Protein AF-A0A7Y5S6V6-F1 (afdb_monomer_lite)

pLDDT: mean 81.25, std 16.9, range [46.66, 97.5]

Structure (mmCIF, N/CA/C/O backbone):
data_AF-A0A7Y5S6V6-F1
#
_entry.id   AF-A0A7Y5S6V6-F1
#
loop_
_atom_site.group_PDB
_atom_site.id
_atom_site.type_symbol
_atom_site.label_atom_id
_atom_site.label_alt_id
_atom_site.label_comp_id
_atom_site.label_asym_id
_atom_site.label_entity_id
_atom_site.label_seq_id
_atom_site.pdbx_PDB_ins_code
_atom_site.Cartn_x
_atom_site.Cartn_y
_atom_site.Cartn_z
_atom_site.occupancy
_atom_site.B_iso_or_equiv
_atom_site.auth_seq_id
_atom_site.auth_comp_id
_atom_site.auth_asym_id
_atom_site.auth_atom_id
_atom_site.pdbx_PDB_model_num
ATOM 1 N N . MET A 1 1 ? -3.587 6.392 -10.531 1.00 51.75 1 MET A N 1
ATOM 2 C CA . MET A 1 1 ? -2.583 5.329 -10.772 1.00 51.75 1 MET A CA 1
ATOM 3 C C . MET A 1 1 ? -3.220 4.117 -11.447 1.00 51.75 1 MET A C 1
ATOM 5 O O . MET A 1 1 ? -2.972 3.974 -12.632 1.00 51.75 1 MET A O 1
ATOM 9 N N . GLY A 1 2 ? -4.122 3.364 -10.800 1.00 49.75 2 GLY A N 1
ATOM 10 C CA . GLY A 1 2 ? -4.733 2.141 -11.363 1.00 49.75 2 GLY A CA 1
ATOM 11 C C . GLY A 1 2 ? -5.274 2.248 -12.797 1.00 49.75 2 GLY A C 1
ATOM 12 O O . GLY A 1 2 ? -4.829 1.513 -13.661 1.00 49.75 2 GLY A O 1
ATOM 13 N N . LYS A 1 3 ? -6.140 3.221 -13.116 1.00 49.38 3 LYS A N 1
ATOM 14 C CA . LYS A 1 3 ? -6.669 3.368 -14.492 1.00 49.38 3 LYS A CA 1
ATOM 15 C C . LYS A 1 3 ? -5.659 3.919 -15.515 1.00 49.38 3 LYS A C 1
ATOM 17 O O . LYS A 1 3 ? -5.781 3.616 -16.693 1.00 49.38 3 LYS A O 1
ATOM 22 N N . ARG A 1 4 ? -4.654 4.698 -15.087 1.00 46.66 4 ARG A N 1
ATOM 23 C CA . ARG A 1 4 ? -3.658 5.318 -15.990 1.00 46.66 4 ARG A CA 1
ATOM 24 C C . ARG A 1 4 ? -2.521 4.352 -16.343 1.00 46.66 4 ARG A C 1
ATOM 26 O O . ARG A 1 4 ? -2.147 4.264 -17.503 1.00 46.66 4 ARG A O 1
ATOM 33 N N . LEU A 1 5 ? -2.040 3.565 -15.374 1.00 51.88 5 LEU A N 1
ATOM 34 C CA . LEU A 1 5 ? -1.153 2.421 -15.630 1.00 51.88 5 LEU A CA 1
ATOM 35 C C . LEU A 1 5 ? -1.864 1.359 -16.470 1.00 51.88 5 LEU A C 1
ATOM 37 O O . LEU A 1 5 ? -1.285 0.843 -17.414 1.00 51.88 5 LEU A O 1
ATOM 41 N N . HIS A 1 6 ? -3.141 1.095 -16.194 1.00 50.06 6 HIS A N 1
ATOM 42 C CA . HIS A 1 6 ? -3.876 0.091 -16.952 1.00 50.06 6 HIS A CA 1
ATOM 43 C C . HIS A 1 6 ? -4.156 0.517 -18.410 1.00 50.06 6 HIS A C 1
ATOM 45 O O . HIS A 1 6 ? -4.134 -0.333 -19.294 1.00 50.06 6 HIS A O 1
ATOM 51 N N . ALA A 1 7 ? -4.390 1.810 -18.677 1.00 49.34 7 ALA A N 1
ATOM 52 C CA . ALA A 1 7 ? -4.697 2.315 -20.021 1.00 49.34 7 ALA A CA 1
ATOM 53 C C . ALA A 1 7 ? -3.455 2.729 -20.838 1.00 49.34 7 ALA A C 1
ATOM 55 O O . ALA A 1 7 ? -3.324 2.335 -21.991 1.00 49.34 7 ALA A O 1
ATOM 56 N N . GLU A 1 8 ? -2.527 3.501 -20.263 1.00 50.44 8 GLU A N 1
ATOM 57 C CA . GLU A 1 8 ? -1.318 3.979 -20.961 1.00 50.44 8 GLU A CA 1
ATOM 58 C C . GLU A 1 8 ? -0.090 3.114 -20.644 1.00 50.44 8 GLU A C 1
AT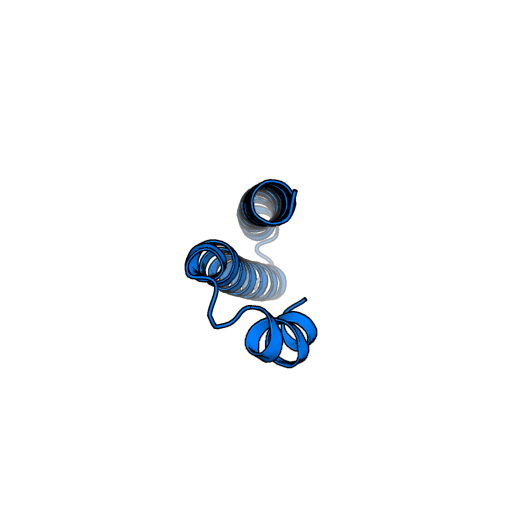OM 60 O O . GLU A 1 8 ? 0.775 2.911 -21.497 1.00 50.44 8 GLU A O 1
ATOM 65 N N . GLY A 1 9 ? -0.018 2.590 -19.416 1.00 53.12 9 GLY A N 1
ATOM 66 C CA . GLY A 1 9 ? 1.113 1.809 -18.916 1.00 53.12 9 GLY A CA 1
ATOM 67 C C . GLY A 1 9 ? 1.176 0.380 -19.457 1.00 53.12 9 GLY A C 1
ATOM 68 O O . GLY A 1 9 ? 2.261 -0.061 -19.800 1.00 53.12 9 GLY A O 1
ATOM 69 N N . LEU A 1 10 ? 0.056 -0.325 -19.643 1.00 48.72 10 LEU A N 1
ATOM 70 C CA . LEU A 1 10 ? 0.063 -1.624 -20.334 1.00 48.72 10 LEU A CA 1
ATOM 71 C C . LEU A 1 10 ? 0.443 -1.458 -21.810 1.00 48.72 10 LEU A C 1
ATOM 73 O O . LEU A 1 10 ? 1.257 -2.209 -22.321 1.00 48.72 10 LEU A O 1
ATOM 77 N N . ILE A 1 11 ? -0.048 -0.439 -22.514 1.00 53.25 11 ILE A N 1
ATOM 78 C CA . ILE A 1 11 ? 0.280 -0.304 -23.943 1.00 53.25 11 ILE A CA 1
ATOM 79 C C . ILE A 1 11 ? 1.767 0.044 -24.152 1.00 53.25 11 ILE A C 1
ATOM 81 O O . ILE A 1 11 ? 2.388 -0.479 -25.074 1.00 53.25 11 ILE A O 1
ATOM 85 N N . LYS A 1 12 ? 2.367 0.879 -23.289 1.00 54.94 12 LYS A N 1
ATOM 86 C CA . LYS A 1 12 ? 3.788 1.273 -23.403 1.00 54.94 12 LYS A CA 1
ATOM 87 C C . LYS A 1 12 ? 4.771 0.389 -22.633 1.00 54.94 12 LYS A C 1
ATOM 89 O O . LYS A 1 12 ? 5.947 0.359 -22.988 1.00 54.94 12 LYS A O 1
ATOM 94 N N . HIS A 1 13 ? 4.323 -0.295 -21.585 1.00 57.31 13 HIS A N 1
ATOM 95 C CA . HIS A 1 13 ? 5.192 -0.995 -20.638 1.00 57.31 13 HIS A CA 1
ATOM 96 C C . HIS A 1 13 ? 4.747 -2.431 -20.306 1.00 57.31 13 HIS A C 1
ATOM 98 O O . HIS A 1 13 ? 5.446 -3.083 -19.534 1.00 57.31 13 HIS A O 1
ATOM 104 N N . ALA A 1 14 ? 3.674 -2.983 -20.906 1.00 56.22 14 ALA A N 1
ATOM 105 C CA . ALA A 1 14 ? 3.298 -4.401 -20.715 1.00 56.22 14 ALA A CA 1
ATOM 106 C C . ALA A 1 14 ? 4.425 -5.373 -21.078 1.00 56.22 14 ALA A C 1
ATOM 108 O O . ALA A 1 14 ? 4.487 -6.488 -20.564 1.00 56.22 14 ALA A O 1
ATOM 109 N N . THR A 1 15 ? 5.303 -4.964 -21.991 1.00 63.72 15 THR A N 1
ATOM 110 C CA . THR A 1 15 ? 6.441 -5.759 -22.448 1.00 63.72 15 THR A CA 1
ATOM 111 C C . THR A 1 15 ? 7.666 -5.631 -21.548 1.00 63.72 15 THR A C 1
ATOM 113 O O . THR A 1 15 ? 8.624 -6.358 -21.785 1.00 63.72 15 THR A O 1
ATOM 116 N N . ILE A 1 16 ? 7.655 -4.757 -20.531 1.00 70.25 16 ILE A N 1
ATOM 117 C CA . ILE A 1 16 ? 8.757 -4.558 -19.579 1.00 70.25 16 ILE A CA 1
ATOM 118 C C . ILE A 1 16 ? 8.556 -5.527 -18.404 1.00 70.25 16 ILE A C 1
ATOM 120 O O . ILE A 1 16 ? 7.695 -5.281 -17.553 1.00 70.25 16 ILE A O 1
ATOM 124 N N . PRO A 1 17 ? 9.322 -6.633 -18.314 1.00 75.25 17 PRO A N 1
ATOM 125 C CA . PRO A 1 17 ? 9.135 -7.630 -17.259 1.00 75.25 17 PRO A CA 1
ATOM 126 C C . PRO A 1 17 ? 9.258 -7.048 -15.845 1.00 75.25 17 PRO A C 1
ATOM 128 O O . PRO A 1 17 ? 8.638 -7.555 -14.908 1.00 75.25 17 PRO A O 1
ATOM 131 N N . GLU A 1 18 ? 10.030 -5.972 -15.690 1.00 78.12 18 GLU A N 1
ATOM 132 C CA . GLU A 1 18 ? 10.260 -5.271 -14.433 1.00 78.12 18 GLU A CA 1
ATOM 133 C C . GLU A 1 18 ? 8.991 -4.597 -13.875 1.00 78.12 18 GLU A C 1
ATOM 135 O O . GLU A 1 18 ? 8.893 -4.444 -12.657 1.00 78.12 18 GLU A O 1
ATOM 140 N N . MET A 1 19 ? 7.985 -4.288 -14.708 1.00 80.94 19 MET A N 1
ATOM 141 C CA . MET A 1 19 ? 6.720 -3.659 -14.280 1.00 80.94 19 MET A CA 1
ATOM 142 C C . MET A 1 19 ? 5.811 -4.573 -13.449 1.00 80.94 19 MET A C 1
ATOM 144 O O . MET A 1 19 ? 5.004 -4.081 -12.659 1.00 80.94 19 MET A O 1
ATOM 148 N N . LYS A 1 20 ? 5.993 -5.899 -13.532 1.00 82.75 20 LYS A N 1
ATOM 149 C CA . LYS A 1 20 ? 5.179 -6.877 -12.784 1.00 82.75 20 LYS A CA 1
ATOM 150 C C . LYS A 1 20 ? 5.289 -6.717 -11.266 1.00 82.75 20 LYS A C 1
ATOM 152 O O . LYS A 1 20 ? 4.347 -7.008 -10.533 1.00 82.75 20 LYS A O 1
ATOM 157 N N . LYS A 1 21 ? 6.458 -6.291 -10.774 1.00 85.50 21 LYS A N 1
ATOM 158 C CA . LYS A 1 21 ? 6.696 -6.098 -9.334 1.00 85.50 21 LYS A CA 1
ATOM 159 C C . LYS A 1 21 ? 5.912 -4.892 -8.786 1.00 85.50 21 LYS A C 1
ATOM 161 O O . LYS A 1 21 ? 5.148 -5.103 -7.847 1.00 85.50 21 LYS A O 1
ATOM 166 N N . PRO A 1 22 ? 6.024 -3.672 -9.356 1.00 85.69 22 PRO A N 1
ATOM 167 C CA . PRO A 1 22 ? 5.190 -2.541 -8.949 1.00 85.69 22 PRO A CA 1
ATOM 168 C C . PRO A 1 22 ? 3.684 -2.809 -9.051 1.00 85.69 22 PRO A C 1
ATOM 170 O O . PRO A 1 22 ? 2.937 -2.355 -8.189 1.00 85.69 22 PRO A O 1
ATOM 173 N N . GLU A 1 23 ? 3.227 -3.543 -10.071 1.00 84.25 23 GLU A N 1
ATOM 174 C CA . GLU A 1 23 ? 1.808 -3.902 -10.221 1.00 84.25 23 GLU A CA 1
ATOM 175 C C . GLU A 1 23 ? 1.311 -4.775 -9.068 1.00 84.25 23 GLU A C 1
ATOM 177 O O . GLU A 1 23 ? 0.288 -4.467 -8.458 1.00 84.25 23 GLU A O 1
ATOM 182 N N . ARG A 1 24 ? 2.075 -5.805 -8.694 1.00 87.31 24 ARG A N 1
ATOM 183 C CA . ARG A 1 24 ? 1.733 -6.664 -7.555 1.00 87.31 24 ARG A CA 1
ATOM 184 C C . ARG A 1 24 ? 1.688 -5.889 -6.238 1.00 87.31 24 ARG A C 1
ATOM 186 O O . ARG A 1 24 ? 0.774 -6.075 -5.443 1.00 87.31 24 ARG A O 1
ATOM 193 N N . GLU A 1 25 ? 2.652 -5.001 -6.003 1.00 88.75 25 GLU A N 1
ATOM 194 C CA . GLU A 1 25 ? 2.637 -4.130 -4.819 1.00 88.75 25 GLU A CA 1
ATOM 195 C C . GLU A 1 25 ? 1.434 -3.166 -4.850 1.00 88.75 25 GLU A C 1
ATOM 197 O O . GLU A 1 25 ? 0.816 -2.890 -3.821 1.00 88.75 25 GLU A O 1
ATOM 202 N N . HIS A 1 26 ? 1.027 -2.696 -6.034 1.00 86.56 26 HIS A N 1
ATOM 203 C CA . HIS A 1 26 ? -0.170 -1.872 -6.194 1.00 86.56 26 HIS A CA 1
ATOM 204 C C . HIS A 1 26 ? -1.455 -2.622 -5.824 1.00 86.56 26 HIS A C 1
ATOM 206 O O . HIS A 1 26 ? -2.309 -2.052 -5.141 1.00 86.56 26 HIS A O 1
ATOM 212 N N . GLU A 1 27 ? -1.586 -3.886 -6.230 1.00 88.75 27 GLU A N 1
ATOM 213 C CA . GLU A 1 27 ? -2.700 -4.756 -5.835 1.00 88.75 27 GLU A CA 1
ATOM 214 C C . GLU A 1 27 ? -2.726 -4.984 -4.321 1.00 88.75 27 GLU A C 1
ATOM 216 O O . GLU A 1 27 ? -3.770 -4.793 -3.693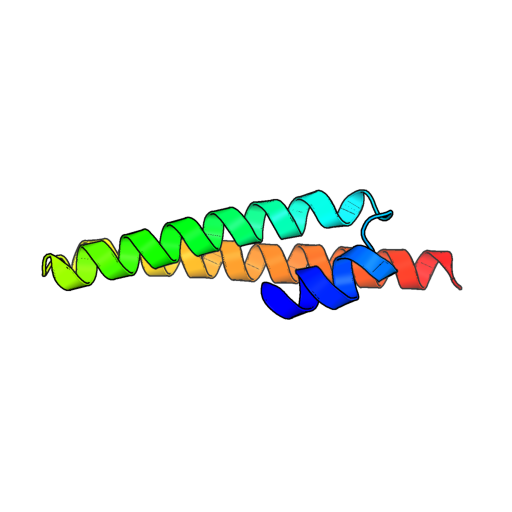 1.00 88.75 27 GLU A O 1
ATOM 221 N N . THR A 1 28 ? -1.572 -5.289 -3.716 1.00 91.50 28 THR A N 1
ATOM 222 C CA . THR A 1 28 ? -1.435 -5.423 -2.256 1.00 91.50 28 THR A CA 1
ATOM 223 C C . THR A 1 28 ? -1.916 -4.161 -1.545 1.00 91.50 28 THR A C 1
ATOM 225 O O . THR A 1 28 ? -2.716 -4.234 -0.611 1.00 91.50 28 THR A O 1
ATOM 228 N N . ARG A 1 29 ? -1.512 -2.980 -2.028 1.00 93.50 29 ARG A N 1
ATOM 229 C CA . ARG A 1 29 ? -1.960 -1.705 -1.462 1.00 93.50 29 ARG A CA 1
ATOM 230 C C . ARG A 1 29 ? -3.473 -1.517 -1.562 1.00 93.50 29 ARG A C 1
ATOM 232 O O . ARG A 1 29 ? -4.080 -1.008 -0.625 1.00 93.50 29 ARG A O 1
ATOM 239 N N . LEU A 1 30 ? -4.092 -1.886 -2.685 1.00 93.00 30 LEU A N 1
ATOM 240 C CA . LEU A 1 30 ? -5.547 -1.785 -2.847 1.00 93.00 30 LEU A CA 1
ATOM 241 C C . LEU A 1 30 ? -6.290 -2.700 -1.865 1.00 93.00 30 LEU A C 1
ATOM 243 O O . LEU A 1 30 ? -7.310 -2.283 -1.314 1.00 93.00 30 LEU A O 1
ATOM 247 N N . GLY A 1 31 ? -5.754 -3.896 -1.608 1.00 93.38 31 GLY A N 1
ATOM 248 C CA . GLY A 1 31 ? -6.245 -4.791 -0.561 1.00 93.38 31 GLY A CA 1
ATOM 249 C C . GLY A 1 31 ? -6.210 -4.131 0.819 1.00 93.38 31 GLY A C 1
ATOM 250 O O . GLY A 1 31 ? -7.240 -4.063 1.484 1.00 93.38 31 GLY A O 1
ATOM 251 N N . LEU A 1 32 ? -5.067 -3.551 1.199 1.00 93.56 32 LEU A N 1
ATOM 252 C CA . LEU A 1 32 ? -4.902 -2.851 2.481 1.00 93.56 32 LEU A CA 1
ATOM 253 C C . LEU A 1 32 ? -5.869 -1.670 2.628 1.00 93.56 32 LEU A C 1
ATOM 255 O O . LEU A 1 32 ? -6.505 -1.521 3.667 1.00 93.56 32 LEU A O 1
ATOM 259 N N . ILE A 1 33 ? -6.059 -0.860 1.579 1.00 94.75 33 ILE A N 1
ATOM 260 C CA . ILE A 1 33 ? -7.034 0.242 1.618 1.00 94.75 33 ILE A CA 1
ATOM 261 C C . ILE A 1 33 ? -8.452 -0.272 1.866 1.00 94.75 33 ILE A C 1
ATOM 263 O O . ILE A 1 33 ? -9.198 0.349 2.624 1.00 94.75 33 ILE A O 1
ATOM 267 N N . ARG A 1 34 ? -8.831 -1.401 1.264 1.00 96.50 34 ARG A N 1
ATOM 268 C CA . ARG A 1 34 ? -10.148 -1.988 1.506 1.00 96.50 34 ARG A CA 1
ATOM 269 C C . ARG A 1 34 ? -10.302 -2.442 2.956 1.00 96.50 34 ARG A C 1
ATOM 271 O O . ARG A 1 34 ? -11.287 -2.073 3.586 1.00 96.50 34 ARG A O 1
ATOM 278 N N . THR A 1 35 ? -9.293 -3.112 3.507 1.00 95.94 35 THR A N 1
ATOM 279 C CA . THR A 1 35 ? -9.262 -3.494 4.926 1.00 95.94 35 THR A CA 1
ATOM 280 C C . THR A 1 35 ? -9.381 -2.277 5.848 1.00 95.94 35 THR A C 1
ATOM 282 O O . THR A 1 35 ? -10.171 -2.296 6.787 1.00 95.94 35 THR A O 1
ATOM 285 N N . ILE A 1 36 ? -8.665 -1.183 5.563 1.00 96.88 36 ILE A N 1
ATOM 286 C CA . ILE A 1 36 ? -8.747 0.067 6.340 1.00 96.88 36 ILE A CA 1
ATOM 287 C C . ILE A 1 36 ? -10.174 0.622 6.339 1.00 96.88 36 ILE A C 1
ATOM 289 O O . ILE A 1 36 ? -10.667 1.064 7.378 1.00 96.88 36 ILE A O 1
ATOM 293 N N . ILE A 1 37 ? -10.839 0.622 5.181 1.00 95.81 37 ILE A N 1
ATOM 294 C CA . ILE A 1 37 ? -12.221 1.094 5.051 1.00 95.81 37 ILE A CA 1
ATOM 295 C C . ILE A 1 37 ? -13.158 0.227 5.900 1.00 95.81 37 ILE A C 1
ATOM 297 O O . ILE A 1 37 ? -13.934 0.770 6.688 1.00 95.81 37 ILE A O 1
ATOM 301 N N . ASP A 1 38 ? -13.041 -1.097 5.801 1.00 97.50 38 ASP A N 1
ATOM 302 C CA . ASP A 1 38 ? -13.876 -2.038 6.554 1.00 97.50 38 ASP A CA 1
ATOM 303 C C . ASP A 1 38 ? -13.669 -1.887 8.073 1.00 97.50 38 ASP A C 1
ATOM 305 O O . ASP A 1 38 ? -14.635 -1.822 8.837 1.00 97.50 38 ASP A O 1
ATOM 309 N N . LEU A 1 39 ? -12.418 -1.732 8.523 1.00 97.50 39 LEU A N 1
ATOM 310 C CA . LEU A 1 39 ? -12.082 -1.492 9.930 1.00 97.50 39 LEU A CA 1
ATOM 311 C C . LEU A 1 39 ? -12.638 -0.159 10.440 1.00 97.50 39 LEU A C 1
ATOM 313 O O . LEU A 1 39 ? -13.155 -0.098 11.558 1.00 97.50 39 LEU A O 1
ATOM 317 N N . LYS A 1 40 ? -12.595 0.902 9.623 1.00 94.81 40 LYS A N 1
ATOM 318 C CA . LYS A 1 40 ? -13.205 2.193 9.972 1.00 94.81 40 LYS A CA 1
ATOM 319 C C . LYS A 1 40 ? -14.719 2.082 10.121 1.00 94.81 40 LYS A C 1
ATOM 321 O O . LYS A 1 40 ? -15.257 2.605 11.095 1.00 94.81 40 LYS A O 1
ATOM 326 N N . TYR A 1 41 ? -15.396 1.373 9.218 1.00 97.25 41 TYR A N 1
ATOM 327 C CA . TYR A 1 41 ? -16.838 1.134 9.335 1.00 97.25 41 TYR A CA 1
ATOM 328 C C . TYR A 1 41 ? -17.203 0.269 10.545 1.00 97.25 41 TYR A C 1
ATOM 330 O O . TYR A 1 41 ? -18.254 0.475 11.146 1.00 97.25 41 TYR A O 1
ATOM 338 N N . ALA A 1 42 ? -16.321 -0.642 10.953 1.00 97.06 42 ALA A N 1
ATOM 339 C CA . ALA A 1 42 ? -16.484 -1.449 12.160 1.00 97.06 42 ALA A CA 1
ATOM 340 C C . ALA A 1 42 ? -16.123 -0.706 13.467 1.00 97.06 42 ALA A C 1
ATOM 342 O O . ALA A 1 42 ? -16.144 -1.313 14.537 1.00 97.06 42 ALA A O 1
ATOM 343 N N . GLY A 1 43 ? -15.758 0.583 13.408 1.00 97.06 43 GLY A N 1
ATOM 344 C CA . GLY A 1 43 ? -15.347 1.374 14.577 1.00 97.06 43 GLY A CA 1
ATOM 345 C C . GLY A 1 43 ? -13.967 1.006 15.137 1.00 97.06 43 GLY A C 1
ATOM 346 O O . GLY A 1 43 ? -13.577 1.481 16.204 1.00 97.06 43 GLY A O 1
ATOM 347 N N . LYS A 1 44 ? -13.198 0.184 14.420 1.00 97.00 44 LYS A N 1
ATOM 348 C CA . LYS A 1 44 ? -11.906 -0.356 14.851 1.00 97.00 44 LYS A CA 1
ATOM 349 C C . LYS A 1 44 ? -10.744 0.543 14.435 1.00 97.00 44 LYS A C 1
ATOM 351 O O . LYS A 1 44 ? -9.866 0.163 13.664 1.00 97.00 44 LYS A O 1
ATOM 356 N N . VAL A 1 45 ? -10.753 1.773 14.943 1.00 94.25 45 VAL A N 1
ATOM 357 C CA . VAL A 1 45 ? -9.838 2.841 14.500 1.00 94.25 45 VAL A CA 1
ATOM 358 C C . VAL A 1 45 ? -8.364 2.472 14.697 1.00 94.25 45 VAL A C 1
ATOM 360 O O . VAL A 1 45 ? -7.568 2.678 13.789 1.00 94.25 45 VAL A O 1
ATOM 363 N N . LYS A 1 46 ? -8.005 1.856 15.830 1.00 95.06 46 LYS A N 1
ATOM 364 C CA . LYS A 1 46 ? -6.614 1.460 16.116 1.00 95.06 46 LYS A CA 1
ATOM 365 C C . LYS A 1 46 ? -6.084 0.403 15.144 1.00 95.06 46 LYS A C 1
ATOM 367 O O . LYS A 1 46 ? -4.945 0.483 14.706 1.00 95.06 46 LYS A O 1
ATOM 372 N N . GLU A 1 47 ? -6.910 -0.578 14.788 1.00 94.94 47 GLU A N 1
ATOM 373 C CA . GLU A 1 47 ? -6.551 -1.594 13.791 1.00 94.94 47 GLU A CA 1
ATOM 374 C C . GLU A 1 47 ? -6.407 -0.954 12.402 1.00 94.94 47 GLU A C 1
ATOM 376 O O . GLU A 1 47 ? -5.470 -1.262 11.671 1.00 94.94 47 GLU A O 1
ATOM 381 N N . ALA A 1 48 ? -7.273 0.007 12.061 1.00 95.81 48 ALA A N 1
ATOM 382 C CA . ALA A 1 48 ? -7.181 0.739 10.800 1.00 95.81 48 ALA A CA 1
ATOM 383 C C . ALA A 1 48 ? -5.893 1.579 10.681 1.00 95.81 48 ALA A C 1
ATOM 385 O O . ALA A 1 48 ? -5.366 1.725 9.581 1.00 95.81 48 ALA A O 1
ATOM 386 N N . GLU A 1 49 ? -5.376 2.127 11.785 1.00 95.44 49 GLU A N 1
ATOM 387 C CA . GLU A 1 49 ? -4.102 2.863 11.808 1.00 95.44 49 GLU A CA 1
ATOM 388 C C . GLU A 1 49 ? -2.897 1.952 11.541 1.00 95.44 49 GLU A C 1
ATOM 390 O O . GLU A 1 49 ? -1.983 2.339 10.811 1.00 95.44 49 GLU A O 1
ATOM 395 N N . ILE A 1 50 ? -2.915 0.724 12.066 1.00 95.56 50 ILE A N 1
ATOM 396 C CA . ILE A 1 50 ? -1.872 -0.278 11.799 1.00 95.56 50 ILE A CA 1
ATOM 397 C C . ILE A 1 50 ? -1.849 -0.628 10.306 1.00 95.56 50 ILE A C 1
ATOM 399 O O . ILE A 1 50 ? -0.796 -0.587 9.668 1.00 95.56 50 ILE A O 1
ATOM 403 N N . GLU A 1 51 ? -3.018 -0.907 9.727 1.00 94.62 51 GLU A N 1
ATOM 404 C CA . GLU A 1 51 ? -3.141 -1.205 8.296 1.00 94.62 51 GLU A CA 1
ATOM 405 C C . 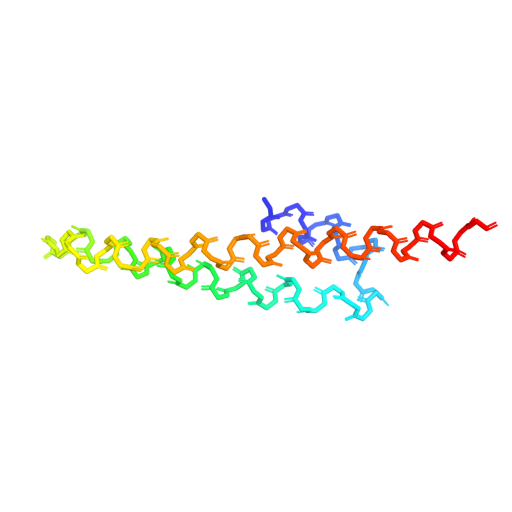GLU A 1 51 ? -2.764 0.000 7.419 1.00 94.62 51 GLU A C 1
ATOM 407 O O . GLU A 1 51 ? -2.202 -0.158 6.333 1.00 94.62 51 GLU A O 1
ATOM 412 N N . PHE A 1 52 ? -3.009 1.225 7.895 1.00 95.44 52 PHE A N 1
ATOM 413 C CA . PHE A 1 52 ? -2.579 2.443 7.2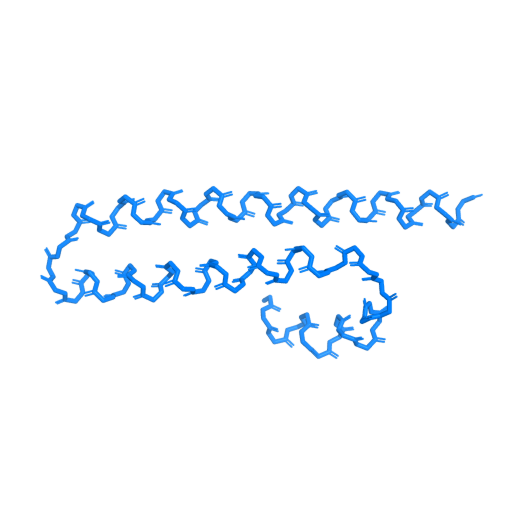09 1.00 95.44 52 PHE A CA 1
ATOM 414 C C . PHE A 1 52 ? -1.053 2.551 7.128 1.00 95.44 52 PHE A C 1
ATOM 416 O O . PHE A 1 52 ? -0.525 2.818 6.048 1.00 95.44 52 PHE A O 1
ATOM 423 N N . ALA A 1 53 ? -0.340 2.276 8.223 1.00 95.88 53 ALA A N 1
ATOM 424 C CA . ALA A 1 53 ? 1.122 2.244 8.216 1.00 95.88 53 ALA A CA 1
ATOM 425 C C . ALA A 1 53 ? 1.667 1.178 7.244 1.00 95.88 53 ALA A C 1
ATOM 427 O O . ALA A 1 53 ? 2.624 1.424 6.506 1.00 95.88 53 ALA A O 1
ATOM 428 N N . ALA A 1 54 ? 1.015 0.012 7.167 1.00 94.44 54 ALA A N 1
ATOM 429 C CA . ALA A 1 54 ? 1.360 -1.012 6.182 1.00 94.44 54 ALA A CA 1
ATOM 430 C C . ALA A 1 54 ? 1.132 -0.528 4.735 1.00 94.44 54 ALA A C 1
ATOM 432 O O . ALA A 1 54 ? 1.978 -0.741 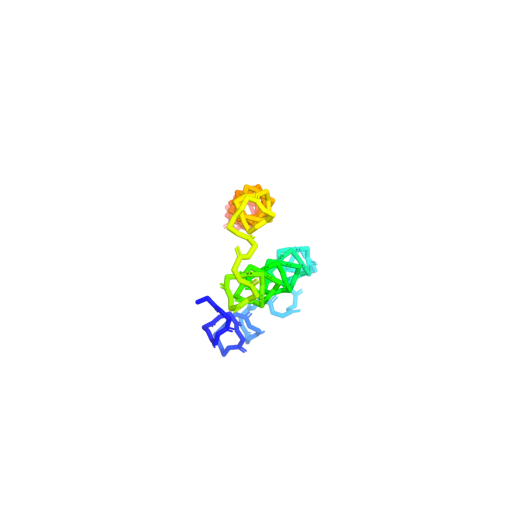3.862 1.00 94.44 54 ALA A O 1
ATOM 433 N N . ALA A 1 55 ? 0.024 0.171 4.469 1.00 93.81 55 ALA A N 1
ATOM 434 C CA . ALA A 1 55 ? -0.276 0.725 3.148 1.00 93.81 55 ALA A CA 1
ATOM 435 C C . ALA A 1 55 ? 0.717 1.825 2.722 1.00 93.81 55 ALA A C 1
ATOM 437 O O . ALA A 1 55 ? 1.034 1.948 1.531 1.00 93.81 55 ALA A O 1
ATOM 438 N N . GLU A 1 56 ? 1.228 2.607 3.674 1.00 94.56 56 GLU A N 1
ATOM 439 C CA . GLU A 1 56 ? 2.286 3.593 3.443 1.00 94.56 56 GLU A CA 1
ATOM 440 C C . GLU A 1 56 ? 3.606 2.912 3.059 1.00 94.56 56 GLU A C 1
ATOM 442 O O . GLU A 1 56 ? 4.197 3.253 2.032 1.00 94.56 56 GLU A O 1
ATOM 447 N N . ALA A 1 57 ? 4.020 1.877 3.797 1.00 94.94 57 ALA A N 1
ATOM 448 C CA . ALA A 1 57 ? 5.231 1.117 3.486 1.00 94.94 57 ALA A CA 1
ATOM 449 C C . ALA A 1 57 ? 5.190 0.506 2.071 1.00 94.94 57 ALA A C 1
ATOM 451 O O . ALA A 1 57 ? 6.152 0.622 1.306 1.00 94.94 57 ALA A O 1
ATOM 452 N N . VAL A 1 58 ? 4.052 -0.078 1.680 1.00 93.38 58 VAL A N 1
ATOM 453 C CA . VAL A 1 58 ? 3.849 -0.598 0.317 1.00 93.38 58 VAL A CA 1
ATOM 454 C C . VAL A 1 58 ? 3.893 0.530 -0.720 1.00 93.38 58 VAL A C 1
ATOM 456 O O . VAL A 1 58 ? 4.459 0.365 -1.800 1.00 93.38 58 VAL A O 1
ATOM 459 N N . SER A 1 59 ? 3.343 1.706 -0.404 1.00 90.81 59 SER A N 1
ATOM 460 C CA . SER A 1 59 ? 3.391 2.865 -1.305 1.00 90.81 59 SER A CA 1
ATOM 461 C C . SER A 1 59 ? 4.819 3.334 -1.574 1.00 90.81 59 SER A C 1
ATOM 463 O O . SER A 1 59 ? 5.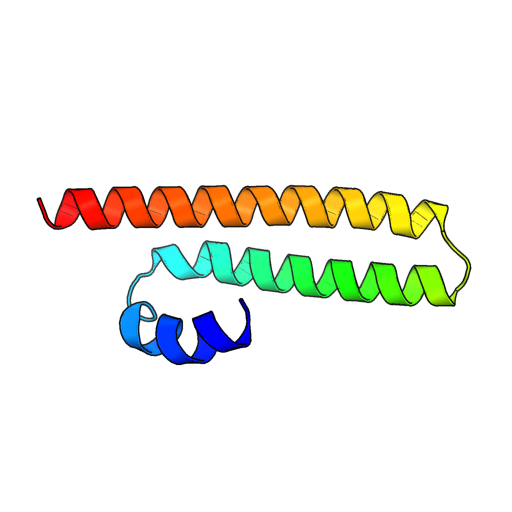158 3.571 -2.734 1.00 90.81 59 SER A O 1
ATOM 465 N N . ASN A 1 60 ? 5.658 3.400 -0.540 1.00 94.44 60 ASN A N 1
ATOM 466 C CA . ASN A 1 60 ? 7.071 3.750 -0.685 1.00 94.44 60 ASN A CA 1
ATOM 467 C C . ASN A 1 60 ? 7.803 2.728 -1.561 1.00 94.44 60 ASN A C 1
ATOM 469 O O . ASN A 1 60 ? 8.498 3.103 -2.503 1.00 94.44 60 ASN A O 1
ATOM 473 N N . ARG A 1 61 ? 7.540 1.433 -1.350 1.00 92.50 61 ARG A N 1
ATOM 474 C CA . ARG A 1 61 ? 8.127 0.359 -2.159 1.00 92.50 61 ARG A CA 1
ATOM 475 C C . ARG A 1 61 ? 7.743 0.439 -3.638 1.00 92.50 61 ARG A C 1
ATOM 477 O O . ARG A 1 61 ? 8.577 0.190 -4.505 1.00 92.50 61 ARG A O 1
ATOM 484 N N . ILE A 1 62 ? 6.499 0.810 -3.951 1.00 88.12 62 ILE A N 1
ATOM 485 C CA . ILE A 1 62 ? 6.070 1.044 -5.340 1.00 88.12 62 ILE A CA 1
ATOM 486 C C . ILE A 1 62 ? 6.889 2.177 -5.965 1.00 88.12 62 ILE A C 1
ATOM 488 O O . ILE A 1 62 ? 7.358 2.032 -7.092 1.00 88.12 62 ILE A O 1
ATOM 492 N N . VAL A 1 63 ? 7.066 3.292 -5.250 1.00 89.88 63 VAL A N 1
ATOM 493 C CA . VAL A 1 63 ? 7.840 4.444 -5.742 1.00 89.88 63 VAL A CA 1
ATOM 494 C C . VAL A 1 63 ? 9.297 4.057 -5.990 1.00 89.88 63 VAL A C 1
ATOM 496 O O . VAL A 1 63 ? 9.829 4.373 -7.053 1.00 89.88 63 VAL A O 1
ATOM 499 N N . GLU A 1 64 ? 9.924 3.320 -5.074 1.00 91.31 64 GLU A N 1
ATOM 500 C CA . GLU A 1 64 ? 11.293 2.815 -5.243 1.00 91.31 64 GLU A CA 1
ATOM 501 C C . GLU A 1 64 ? 11.427 1.923 -6.483 1.00 91.31 64 GLU A C 1
ATOM 503 O O . GLU A 1 64 ? 12.342 2.101 -7.290 1.00 91.31 64 GLU A O 1
ATOM 508 N N . LEU A 1 65 ? 10.488 0.989 -6.674 1.00 88.75 65 LEU A N 1
ATOM 509 C CA . LEU A 1 65 ? 10.484 0.090 -7.828 1.00 88.75 65 LEU A CA 1
ATOM 510 C C . LEU A 1 65 ? 10.325 0.857 -9.145 1.00 88.75 65 LEU A C 1
ATOM 512 O O . LEU A 1 65 ? 11.052 0.584 -10.097 1.00 88.75 65 LEU A O 1
ATOM 516 N N . LEU A 1 66 ? 9.407 1.824 -9.201 1.00 85.81 66 LEU A N 1
ATOM 517 C CA . LEU A 1 66 ? 9.213 2.659 -10.388 1.00 85.81 66 LEU A CA 1
ATOM 518 C C . LEU A 1 66 ? 10.455 3.511 -10.684 1.00 85.81 66 LEU A C 1
ATOM 520 O O . LEU A 1 66 ? 10.913 3.535 -11.822 1.00 85.81 66 LEU A O 1
ATOM 524 N N . THR A 1 67 ? 11.063 4.109 -9.658 1.00 87.75 67 THR A N 1
ATOM 525 C CA . THR A 1 67 ? 12.299 4.903 -9.790 1.00 87.75 67 THR A CA 1
ATOM 526 C C . THR A 1 67 ? 13.454 4.054 -10.341 1.00 87.75 67 THR A C 1
ATOM 528 O O . THR A 1 67 ? 14.213 4.492 -11.213 1.00 87.75 67 THR A O 1
ATOM 531 N N . ALA A 1 68 ? 13.582 2.807 -9.875 1.00 86.50 68 ALA A N 1
ATOM 532 C CA . ALA A 1 68 ? 14.590 1.875 -10.376 1.00 86.50 68 ALA A CA 1
ATOM 533 C C . ALA A 1 68 ? 14.352 1.497 -11.847 1.00 86.50 68 ALA A C 1
ATOM 535 O O . ALA A 1 68 ? 15.304 1.407 -12.626 1.00 86.50 68 ALA A O 1
ATOM 536 N N . ILE A 1 69 ? 13.091 1.299 -12.243 1.00 84.19 69 ILE A N 1
ATOM 537 C CA . ILE A 1 69 ? 12.720 1.014 -13.634 1.00 84.19 69 ILE A CA 1
ATOM 538 C C . ILE A 1 69 ? 13.057 2.207 -14.529 1.00 84.19 69 ILE A C 1
ATOM 540 O O . ILE A 1 69 ? 13.734 2.022 -15.538 1.00 84.19 69 ILE A O 1
ATOM 544 N N . GLU A 1 70 ? 12.664 3.421 -14.143 1.00 82.56 70 GLU A N 1
ATOM 545 C CA . GLU A 1 70 ? 12.964 4.650 -14.889 1.00 82.56 70 GLU A CA 1
ATOM 546 C C . GLU A 1 70 ? 14.475 4.838 -15.089 1.00 82.56 70 GLU A C 1
ATOM 548 O O . GLU A 1 70 ? 14.936 5.090 -16.204 1.00 82.56 70 GLU A O 1
ATOM 553 N N . THR A 1 71 ? 15.269 4.617 -14.036 1.00 83.50 71 THR A N 1
ATOM 554 C CA . THR A 1 71 ? 16.738 4.688 -14.110 1.00 83.50 71 THR A CA 1
ATOM 555 C C . THR A 1 71 ? 17.313 3.657 -15.086 1.00 83.50 71 THR A C 1
ATOM 557 O O . THR A 1 71 ? 18.208 3.972 -15.873 1.00 83.50 71 THR A O 1
ATOM 560 N N . ASN A 1 72 ? 16.811 2.420 -15.056 1.00 78.94 72 ASN A N 1
ATOM 561 C CA . ASN A 1 72 ? 17.299 1.346 -15.921 1.00 78.94 72 ASN A CA 1
ATOM 562 C C . ASN A 1 72 ? 16.906 1.541 -17.388 1.00 78.94 72 ASN A C 1
ATOM 564 O O . ASN A 1 72 ? 17.710 1.248 -18.273 1.00 78.94 72 ASN A O 1
ATOM 568 N N . VAL A 1 73 ? 15.699 2.046 -17.652 1.00 75.75 73 VAL A N 1
ATOM 569 C CA . VAL A 1 73 ? 15.258 2.390 -19.009 1.00 75.75 73 VAL A CA 1
ATOM 570 C C . VAL A 1 73 ? 16.140 3.502 -19.571 1.00 75.75 73 VAL A C 1
ATOM 572 O O . VAL A 1 73 ? 16.703 3.316 -20.646 1.00 75.75 73 VAL A O 1
ATOM 575 N N . ASN A 1 74 ? 16.366 4.582 -18.811 1.00 69.12 74 ASN A N 1
ATOM 576 C CA . ASN A 1 74 ? 17.221 5.692 -19.243 1.00 69.12 74 ASN A CA 1
ATOM 577 C C . ASN A 1 74 ? 18.668 5.261 -19.534 1.00 69.12 74 ASN A C 1
ATOM 579 O O . ASN A 1 74 ? 19.263 5.752 -20.489 1.00 69.12 74 ASN A O 1
ATOM 583 N N . ARG A 1 75 ? 19.232 4.324 -18.756 1.00 67.88 75 ARG A N 1
ATOM 584 C CA . ARG A 1 75 ? 20.577 3.771 -19.008 1.00 67.88 75 ARG A CA 1
ATOM 585 C C . ARG A 1 75 ? 20.663 2.885 -20.250 1.00 67.88 75 ARG A C 1
ATOM 587 O O . ARG A 1 75 ? 21.736 2.791 -20.823 1.00 67.88 75 ARG A O 1
ATOM 594 N N . LYS A 1 76 ? 19.584 2.201 -20.643 1.00 59.22 76 LYS A N 1
ATOM 595 C CA . LYS A 1 76 ? 19.559 1.359 -21.856 1.00 59.22 76 LYS A CA 1
ATOM 596 C C . LYS A 1 76 ? 19.404 2.168 -23.146 1.00 59.22 76 LYS A C 1
ATOM 598 O O . LYS A 1 76 ? 19.673 1.635 -24.217 1.00 59.22 76 LYS A O 1
ATOM 603 N N . THR A 1 77 ? 18.922 3.403 -23.049 1.00 57.03 77 THR A N 1
ATOM 604 C CA . THR A 1 77 ? 18.699 4.313 -24.185 1.00 57.03 77 THR A CA 1
ATOM 605 C C . THR A 1 77 ? 19.802 5.359 -24.376 1.00 57.03 77 THR A C 1
ATOM 607 O O . THR A 1 77 ? 19.706 6.141 -25.319 1.00 57.03 77 THR A O 1
ATOM 610 N N . ALA A 1 78 ? 20.799 5.396 -23.486 1.00 51.88 78 ALA A N 1
ATOM 611 C CA . ALA A 1 78 ? 21.991 6.246 -23.565 1.00 51.88 78 ALA A CA 1
ATOM 612 C C . ALA A 1 78 ? 23.173 5.463 -24.151 1.00 51.88 78 ALA A C 1
ATOM 614 O O . ALA A 1 78 ? 23.956 6.081 -24.902 1.00 51.88 78 ALA A O 1
#

Sequence (78 aa):
MGKRLHAEGLIKHATIPEMKKPEREHETRLGLIRTIIDLKYAGKVKEAEIEFAAAEAVSNRIVELLTAIETNVNRKTA

Foldseek 3Di:
DVVCCVPVVCVVPVVPPLVVVLVVLVVVLVVLVVVLVVCVVVVNNVVSVVSVVVSVVSVVVSVVSVVVVVVVVVVVVD

Secondary structure (DSSP, 8-state):
-HHHIIIIIHHHHTT-GGGHHHHHHHHHHHHHHHHHHHHHHTT-HHHHHHHHHHHHHHHHHHHHHHHHHHHHHHHH--

Radius of gyration: 15.43 Å; chains: 1; bounding box: 39×14×40 Å